Protein AF-A0A3A9BPU7-F1 (afdb_monomer)

Sequence (150 aa):
MDVKKWKYELGKEYVLFYRAHPTIKLKYSYGDSDFFKNVTSYENMDELLIAADLFISDYSSSFFDYSILGKPMICWAYDYDTFSKYQHLRIDVVKELYGGVMDEDTLLLSIKNIPLADVLKMTKEFQEKYVTVYGNSSKKVLDLIYSEVK

pLDDT: mean 91.42, std 10.05, range [55.12, 98.56]

Mean predicted aligned error: 4.72 Å

Radius of gyration: 17.59 Å; Cα contacts (8 Å, |Δi|>4): 145; chains: 1; bounding box: 40×31×51 Å

Structure (mmCIF, N/CA/C/O backbone):
data_AF-A0A3A9BPU7-F1
#
_entry.id   AF-A0A3A9BPU7-F1
#
loop_
_atom_site.group_PDB
_atom_site.id
_atom_site.type_symbol
_atom_site.label_atom_id
_atom_site.label_alt_id
_atom_site.label_comp_id
_atom_site.label_asym_id
_atom_site.label_entity_id
_atom_site.label_seq_id
_atom_site.pdbx_PDB_ins_code
_atom_site.Cartn_x
_atom_site.Cartn_y
_atom_site.Cartn_z
_atom_site.occupancy
_atom_site.B_iso_or_equiv
_atom_site.auth_seq_id
_atom_site.auth_comp_id
_atom_site.auth_asym_id
_atom_site.auth_atom_id
_atom_site.pdbx_PDB_model_num
ATOM 1 N N . MET A 1 1 ? -0.537 -2.956 14.389 1.00 86.81 1 MET A N 1
ATOM 2 C CA . MET A 1 1 ? -1.865 -3.203 13.803 1.00 86.81 1 MET A CA 1
ATOM 3 C C . MET A 1 1 ? -2.703 -4.064 14.740 1.00 86.81 1 MET A C 1
ATOM 5 O O . MET A 1 1 ? -2.275 -5.173 15.074 1.00 86.81 1 MET A O 1
ATOM 9 N N . ASP A 1 2 ? -3.865 -3.568 15.158 1.00 91.75 2 ASP A N 1
ATOM 10 C CA . ASP A 1 2 ? -4.898 -4.311 15.884 1.00 91.75 2 ASP A CA 1
ATOM 11 C C . ASP A 1 2 ? -6.012 -4.765 14.922 1.00 91.75 2 ASP A C 1
ATOM 13 O O . ASP A 1 2 ? -6.900 -4.004 14.537 1.00 91.75 2 ASP A O 1
ATOM 17 N N . VAL A 1 3 ? -5.995 -6.050 14.558 1.00 91.25 3 VAL A N 1
ATOM 18 C CA . VAL A 1 3 ? -6.968 -6.648 13.625 1.00 91.25 3 VAL A CA 1
ATOM 19 C C . VAL A 1 3 ? -8.410 -6.544 14.138 1.00 91.25 3 VAL A C 1
ATOM 21 O O . VAL A 1 3 ? -9.329 -6.404 13.330 1.00 91.25 3 VAL A O 1
ATOM 24 N N . LYS A 1 4 ? -8.649 -6.601 15.457 1.00 92.62 4 LYS A N 1
ATOM 25 C CA . LYS A 1 4 ? -10.015 -6.518 16.007 1.00 92.62 4 LYS A CA 1
ATOM 26 C C . LYS A 1 4 ? -10.597 -5.129 15.794 1.00 92.62 4 LYS A C 1
ATOM 28 O O . LYS A 1 4 ? -11.754 -5.014 15.395 1.00 92.62 4 LYS A O 1
ATOM 33 N N . LYS A 1 5 ? -9.776 -4.102 16.013 1.00 95.44 5 LYS A N 1
ATOM 34 C CA . LYS A 1 5 ? -10.127 -2.706 15.746 1.00 95.44 5 LYS A CA 1
ATOM 35 C C . LYS A 1 5 ? -10.424 -2.489 14.264 1.00 95.44 5 LYS A C 1
ATOM 37 O O . LYS A 1 5 ? -11.485 -1.979 13.928 1.00 95.44 5 LYS A O 1
ATOM 42 N N . TRP A 1 6 ? -9.559 -2.975 13.373 1.00 96.56 6 TRP A N 1
ATOM 43 C CA . TRP A 1 6 ? -9.781 -2.873 11.926 1.00 96.56 6 TRP A CA 1
ATOM 44 C C . TRP A 1 6 ? -11.058 -3.588 11.486 1.00 96.56 6 TRP A C 1
ATOM 46 O O . TRP A 1 6 ? -11.828 -3.041 10.705 1.00 96.56 6 TRP A O 1
ATOM 56 N N . LYS A 1 7 ? -11.332 -4.781 12.028 1.00 95.62 7 LYS A N 1
ATOM 57 C CA . LYS A 1 7 ? -12.573 -5.511 11.744 1.00 95.62 7 LYS A CA 1
ATOM 58 C C . LYS A 1 7 ? -13.807 -4.737 12.202 1.00 95.62 7 LYS A C 1
ATOM 60 O O . LYS A 1 7 ? -14.812 -4.740 11.499 1.00 95.62 7 LYS A O 1
ATOM 65 N N . TYR A 1 8 ? -13.745 -4.108 13.373 1.00 96.50 8 TYR A N 1
ATOM 66 C CA . TYR A 1 8 ? -14.841 -3.295 13.892 1.00 96.50 8 TYR A CA 1
ATOM 67 C C . TYR A 1 8 ? -15.120 -2.078 12.997 1.00 96.50 8 TYR A C 1
ATOM 69 O O . TYR A 1 8 ? -16.276 -1.811 12.678 1.00 96.50 8 TYR A O 1
ATOM 77 N N . GLU A 1 9 ? -14.067 -1.393 12.548 1.00 97.56 9 GLU A N 1
ATOM 78 C CA . GLU A 1 9 ? -14.173 -0.162 11.757 1.00 97.56 9 GLU A CA 1
ATOM 79 C C . GLU A 1 9 ? -14.475 -0.398 10.268 1.00 97.56 9 GLU A C 1
ATOM 81 O O . GLU A 1 9 ? -15.188 0.395 9.661 1.00 97.56 9 GLU A O 1
ATOM 86 N N . LEU A 1 10 ? -13.935 -1.467 9.671 1.00 97.56 10 LEU A N 1
ATOM 87 C CA . LEU A 1 10 ? -13.932 -1.682 8.216 1.00 97.56 10 LEU A CA 1
ATOM 88 C C . LEU A 1 10 ? -14.663 -2.957 7.775 1.00 97.56 10 LEU A C 1
ATOM 90 O O . LEU A 1 10 ? -14.967 -3.123 6.596 1.00 97.56 10 LEU A O 1
ATOM 94 N N . GLY A 1 11 ? -14.959 -3.880 8.692 1.00 96.19 11 GLY A N 1
ATOM 95 C CA . GLY A 1 11 ? -15.332 -5.253 8.340 1.00 96.19 11 GLY A CA 1
ATOM 96 C C . GLY A 1 11 ? -16.700 -5.456 7.694 1.00 96.19 11 GLY A C 1
ATOM 97 O O . GLY A 1 11 ? -17.051 -6.594 7.396 1.00 96.19 11 GLY A O 1
ATOM 98 N N . LYS A 1 12 ? -17.476 -4.387 7.489 1.00 96.00 12 LYS A N 1
ATOM 99 C CA . LYS A 1 12 ? -18.722 -4.430 6.708 1.00 96.00 12 LYS A CA 1
ATOM 100 C C . LYS A 1 12 ? -18.500 -4.203 5.212 1.00 96.00 12 LYS A C 1
ATOM 102 O O . LYS A 1 12 ? -19.341 -4.623 4.426 1.00 96.00 12 LYS A O 1
ATOM 107 N N . GLU A 1 13 ? -17.409 -3.539 4.840 1.00 97.06 13 GLU A N 1
ATOM 108 C CA . GLU A 1 13 ? -17.165 -3.058 3.472 1.00 97.06 13 GLU A CA 1
ATOM 109 C C . GLU A 1 13 ? -15.842 -3.568 2.894 1.00 97.06 13 GLU A C 1
ATOM 111 O O . GLU A 1 13 ? -15.704 -3.678 1.681 1.00 97.06 13 GLU A O 1
ATOM 116 N N . TYR A 1 14 ? -14.885 -3.925 3.752 1.00 97.75 14 TYR A N 1
ATOM 117 C CA . TYR A 1 14 ? -13.547 -4.330 3.340 1.00 97.75 14 TYR A CA 1
ATOM 118 C C . TYR A 1 14 ? -13.237 -5.769 3.736 1.00 97.75 14 TYR A C 1
ATOM 120 O O . TYR A 1 14 ? -13.688 -6.265 4.768 1.00 97.75 14 TYR A O 1
ATOM 128 N N . VAL A 1 15 ? -12.367 -6.397 2.948 1.00 97.19 15 VAL A N 1
ATOM 129 C CA . VAL A 1 15 ? -11.612 -7.595 3.323 1.00 97.19 15 VAL A CA 1
ATOM 130 C C . VAL A 1 15 ? -10.133 -7.220 3.327 1.00 97.19 15 VAL A C 1
ATOM 132 O O . VAL A 1 15 ? -9.631 -6.623 2.378 1.00 97.19 15 VAL A O 1
ATOM 135 N N . LEU A 1 16 ? -9.428 -7.551 4.404 1.00 96.75 16 LEU A N 1
ATOM 136 C CA . LEU A 1 16 ? -8.008 -7.289 4.578 1.00 96.75 16 LEU A CA 1
ATOM 137 C C . LEU A 1 16 ? -7.178 -8.489 4.122 1.00 96.75 16 LEU A C 1
ATOM 139 O O . LEU A 1 16 ? -7.181 -9.546 4.762 1.00 96.75 16 LEU A O 1
ATOM 143 N N . PHE A 1 17 ? -6.405 -8.288 3.059 1.00 96.06 17 PHE A N 1
ATOM 144 C CA . PHE A 1 17 ? -5.324 -9.187 2.669 1.00 96.06 17 PHE A CA 1
ATOM 145 C C . PHE A 1 17 ? -4.046 -8.775 3.389 1.00 96.06 17 PHE A C 1
ATOM 147 O O . PHE A 1 17 ? -3.455 -7.735 3.106 1.00 96.06 17 PHE A O 1
ATOM 154 N N . TYR A 1 18 ? -3.623 -9.597 4.343 1.00 93.69 18 TYR A N 1
ATOM 155 C CA . TYR A 1 18 ? -2.397 -9.369 5.088 1.00 93.69 18 TYR A CA 1
ATOM 156 C C . TYR A 1 18 ? -1.262 -10.217 4.515 1.00 93.69 18 TYR A C 1
ATOM 158 O O . TYR A 1 18 ? -1.322 -11.450 4.536 1.00 93.69 18 TYR A O 1
ATOM 166 N N . ARG A 1 19 ? -0.208 -9.552 4.039 1.00 91.69 19 ARG A N 1
ATOM 167 C CA . ARG A 1 19 ? 1.008 -10.187 3.529 1.00 91.69 19 ARG A CA 1
ATOM 168 C C . ARG A 1 19 ? 2.217 -9.704 4.320 1.00 91.69 19 ARG A C 1
ATOM 170 O O . ARG A 1 19 ? 2.658 -8.571 4.152 1.00 91.69 19 ARG A O 1
ATOM 177 N N . ALA A 1 20 ? 2.756 -10.558 5.183 1.00 87.88 20 ALA A N 1
ATOM 178 C CA . ALA A 1 20 ? 3.992 -10.248 5.890 1.00 87.88 20 ALA A CA 1
ATOM 179 C C . ALA A 1 20 ? 5.214 -10.414 4.979 1.00 87.88 20 ALA A C 1
ATOM 181 O O . ALA A 1 20 ? 5.229 -11.243 4.068 1.00 87.88 20 ALA A O 1
ATOM 182 N N . HIS A 1 21 ? 6.282 -9.675 5.281 1.00 80.12 21 HIS A N 1
ATOM 183 C CA . HIS A 1 21 ? 7.591 -9.960 4.706 1.00 80.12 21 HIS A CA 1
ATOM 184 C C . HIS A 1 21 ? 8.069 -11.356 5.165 1.00 80.12 21 HIS A C 1
ATOM 186 O O . HIS A 1 21 ? 7.896 -11.681 6.343 1.00 80.12 21 HIS A O 1
ATOM 192 N N . PRO A 1 22 ? 8.725 -12.169 4.310 1.00 68.75 22 PRO A N 1
ATOM 193 C CA . PRO A 1 22 ? 9.123 -13.543 4.651 1.00 68.75 22 PRO A CA 1
ATOM 194 C C . PRO A 1 22 ? 9.992 -13.681 5.912 1.00 68.75 22 PRO A C 1
ATOM 196 O O . PRO A 1 22 ? 10.010 -14.728 6.554 1.00 68.75 22 PRO A O 1
ATOM 199 N N . THR A 1 23 ? 10.727 -12.628 6.280 1.00 65.88 23 THR A N 1
ATOM 200 C CA . THR A 1 23 ? 11.582 -12.603 7.482 1.00 65.88 23 THR A CA 1
ATOM 201 C C . THR A 1 23 ? 10.812 -12.327 8.772 1.00 65.88 23 THR A C 1
ATOM 203 O O . THR A 1 23 ? 11.330 -12.576 9.865 1.00 65.88 23 THR A O 1
ATOM 206 N N . ILE A 1 24 ? 9.577 -11.831 8.679 1.00 68.12 24 ILE A N 1
ATOM 207 C CA . ILE A 1 24 ? 8.719 -11.615 9.835 1.00 68.12 24 ILE A CA 1
ATOM 208 C C . ILE A 1 24 ? 8.116 -12.965 10.209 1.00 68.12 24 ILE A C 1
ATOM 210 O O . ILE A 1 24 ? 7.209 -13.476 9.554 1.00 68.12 24 ILE A O 1
ATOM 214 N N . LYS A 1 25 ? 8.591 -13.541 11.319 1.00 56.59 25 LYS A N 1
ATOM 215 C CA . LYS A 1 25 ? 7.854 -14.614 11.987 1.00 56.59 25 LYS A CA 1
ATOM 216 C C . LYS A 1 25 ? 6.536 -14.026 12.468 1.00 56.59 25 LYS A C 1
ATOM 218 O O . LYS A 1 25 ? 6.514 -13.263 13.434 1.00 56.59 25 LYS A O 1
ATOM 223 N N . LEU A 1 26 ? 5.455 -14.371 11.780 1.00 55.94 26 LEU A N 1
ATOM 224 C CA . LEU A 1 26 ? 4.103 -14.023 12.182 1.00 55.94 26 LEU A CA 1
ATOM 225 C C . LEU A 1 26 ? 3.877 -14.457 13.634 1.00 55.94 26 LEU A C 1
ATOM 227 O O . LEU A 1 26 ? 3.733 -15.638 13.931 1.00 55.94 26 LEU A O 1
ATOM 231 N N . LYS A 1 27 ? 3.854 -13.487 14.553 1.00 55.12 27 LYS A N 1
ATOM 232 C CA . LYS A 1 27 ? 3.373 -13.690 15.929 1.00 55.12 27 LYS A CA 1
ATOM 233 C C . LYS A 1 27 ? 1.845 -13.654 16.012 1.00 55.12 27 LYS A C 1
ATOM 235 O O . LYS A 1 27 ? 1.288 -13.808 17.094 1.00 55.12 27 LYS A O 1
ATOM 240 N N . TYR A 1 28 ? 1.169 -13.409 14.892 1.00 57.81 28 TYR A N 1
ATOM 241 C CA . TYR A 1 28 ? -0.273 -13.269 14.854 1.00 57.81 28 TYR A CA 1
ATOM 242 C C . TYR A 1 28 ? -0.941 -14.641 14.787 1.00 57.81 28 TYR A C 1
ATOM 244 O O . TYR A 1 28 ? -0.833 -15.361 13.802 1.00 57.81 28 TYR A O 1
ATOM 252 N N . SER A 1 29 ? -1.661 -14.969 15.855 1.00 55.16 29 SER A N 1
ATOM 253 C CA . SER A 1 29 ? -2.555 -16.121 15.985 1.00 55.16 29 SER A CA 1
ATOM 254 C C . SER A 1 29 ? -3.952 -15.867 15.400 1.00 55.16 29 SER A C 1
ATOM 256 O O . SER A 1 29 ? -4.887 -16.613 15.688 1.00 55.16 29 SER A O 1
ATOM 258 N N . TYR A 1 30 ? -4.126 -14.805 14.605 1.00 63.34 30 TYR A N 1
ATOM 259 C CA . TYR A 1 30 ? -5.385 -14.566 13.908 1.00 63.34 30 TYR A CA 1
ATOM 260 C C . TYR A 1 30 ? -5.504 -15.582 12.778 1.00 63.34 30 TYR A C 1
ATOM 262 O O . TYR A 1 30 ? -4.805 -15.491 11.772 1.00 63.34 30 TYR A O 1
ATOM 270 N N . GLY A 1 31 ? -6.364 -16.578 12.987 1.00 67.62 31 GLY A N 1
ATOM 271 C CA . GLY A 1 31 ? -6.796 -17.464 11.917 1.00 67.62 31 GLY A CA 1
ATOM 272 C C . GLY A 1 31 ? -7.528 -16.681 10.832 1.00 67.62 31 GLY A C 1
ATOM 273 O O . GLY A 1 31 ? -8.034 -15.577 11.072 1.00 67.62 31 GLY A O 1
ATOM 274 N N . ASP A 1 32 ? -7.590 -17.269 9.643 1.00 79.25 32 ASP A N 1
ATOM 275 C CA . ASP A 1 32 ? -8.380 -16.713 8.554 1.00 79.25 32 ASP A CA 1
ATOM 276 C C . ASP A 1 32 ? -9.840 -16.522 8.985 1.00 79.25 32 ASP A C 1
ATOM 278 O O . ASP A 1 32 ? -10.431 -17.333 9.701 1.00 79.25 32 ASP A O 1
ATOM 282 N N . SER A 1 33 ? -10.428 -15.418 8.542 1.00 87.94 33 SER A N 1
ATOM 283 C CA . SER A 1 33 ? -11.834 -15.079 8.759 1.00 87.94 33 SER A CA 1
ATOM 284 C C . SER A 1 33 ? -12.406 -14.420 7.509 1.00 87.94 33 SER A C 1
ATOM 286 O O . SER A 1 33 ? -11.692 -14.226 6.527 1.00 87.94 33 SER A O 1
ATOM 288 N N . ASP A 1 34 ? -13.689 -14.068 7.516 1.00 91.38 34 ASP A N 1
ATOM 289 C CA . ASP A 1 34 ? -14.304 -13.362 6.382 1.00 91.38 34 ASP A CA 1
ATOM 290 C C . ASP A 1 34 ? -13.679 -11.981 6.151 1.00 91.38 34 ASP A C 1
ATOM 292 O O . ASP A 1 34 ? -13.552 -11.547 5.015 1.00 91.38 34 ASP A O 1
ATOM 296 N N . PHE A 1 35 ? -13.219 -11.327 7.224 1.00 95.31 35 PHE A N 1
ATOM 297 C CA . PHE A 1 35 ? -12.567 -10.021 7.156 1.00 95.31 35 PHE A CA 1
ATOM 298 C C . PHE A 1 35 ? -11.059 -10.110 6.918 1.00 95.31 35 PHE A C 1
ATOM 300 O O . PHE A 1 35 ? -10.515 -9.309 6.178 1.00 95.31 35 PHE A O 1
ATOM 307 N N . PHE A 1 36 ? -10.362 -11.037 7.575 1.00 94.56 36 PHE A N 1
ATOM 308 C CA . PHE A 1 36 ? -8.898 -11.103 7.565 1.00 94.56 36 PHE A CA 1
ATOM 309 C C . PHE A 1 36 ? -8.432 -12.362 6.842 1.00 94.56 36 PHE A C 1
ATOM 311 O O . PHE A 1 36 ? -8.769 -13.464 7.280 1.00 94.56 36 PHE A O 1
ATOM 318 N N . LYS A 1 37 ? -7.639 -12.199 5.781 1.00 93.19 37 LYS A N 1
ATOM 319 C CA . LYS A 1 37 ? -6.989 -13.295 5.054 1.00 93.19 37 LYS A CA 1
ATOM 320 C C . LYS A 1 37 ? -5.478 -13.152 5.161 1.00 93.19 37 LYS A C 1
ATOM 322 O O . LYS A 1 37 ? -4.916 -12.147 4.716 1.00 93.19 37 LYS A O 1
ATOM 327 N N . ASN A 1 38 ? -4.813 -14.153 5.722 1.00 91.50 38 ASN A N 1
ATOM 328 C CA . ASN A 1 38 ? -3.359 -14.206 5.711 1.00 91.50 38 ASN A CA 1
ATOM 329 C C . ASN A 1 38 ? -2.871 -14.772 4.371 1.00 91.50 38 ASN A C 1
ATOM 331 O O . ASN A 1 38 ? -2.885 -15.977 4.146 1.00 91.50 38 ASN A O 1
ATOM 335 N N . VAL A 1 39 ? -2.387 -13.895 3.495 1.00 92.25 39 VAL A N 1
ATOM 336 C CA . VAL A 1 39 ? -1.897 -14.246 2.152 1.00 92.25 39 VAL A CA 1
ATOM 337 C C . VAL A 1 39 ? -0.367 -14.251 2.075 1.00 92.25 39 VAL A C 1
ATOM 339 O O . VAL A 1 39 ? 0.216 -14.142 0.997 1.00 92.25 39 VAL A O 1
ATOM 342 N N . THR A 1 40 ? 0.316 -14.378 3.217 1.00 89.94 40 THR A N 1
ATOM 343 C CA . THR A 1 40 ? 1.790 -14.392 3.290 1.00 89.94 40 THR A CA 1
ATOM 344 C C . THR A 1 40 ? 2.402 -15.524 2.462 1.00 89.94 40 THR A C 1
ATOM 346 O O . THR A 1 40 ? 3.410 -15.315 1.797 1.00 89.94 40 THR A O 1
ATOM 349 N N . SER A 1 41 ? 1.782 -16.708 2.459 1.00 89.12 41 SER A N 1
ATOM 350 C CA . SER A 1 41 ? 2.255 -17.876 1.702 1.00 89.12 41 SER A CA 1
ATOM 351 C C . SER A 1 41 ? 1.734 -17.943 0.265 1.00 89.12 41 SER A C 1
ATOM 353 O O . SER A 1 41 ? 2.033 -18.907 -0.431 1.00 89.12 41 SER A O 1
ATOM 355 N N . TYR A 1 42 ? 0.930 -16.973 -0.180 1.00 92.06 42 TYR A N 1
ATOM 356 C CA . TYR A 1 42 ? 0.427 -16.958 -1.551 1.00 92.06 42 TYR A CA 1
ATOM 357 C C . TYR A 1 42 ? 1.580 -16.652 -2.514 1.00 92.06 42 TYR A C 1
ATOM 359 O O . TYR A 1 42 ? 2.310 -15.676 -2.316 1.00 92.06 42 TYR A O 1
ATOM 367 N N . GLU A 1 43 ? 1.777 -17.491 -3.527 1.00 92.00 43 GLU A N 1
ATOM 368 C CA . GLU A 1 43 ? 2.989 -17.449 -4.353 1.00 92.00 43 GLU A CA 1
ATOM 369 C C . GLU A 1 43 ? 3.055 -16.192 -5.225 1.00 92.00 43 GLU A C 1
ATOM 371 O O . GLU A 1 43 ? 4.089 -15.524 -5.270 1.00 92.00 43 GLU A O 1
ATOM 376 N N . ASN A 1 44 ? 1.942 -15.833 -5.869 1.00 93.38 44 ASN A N 1
ATOM 377 C CA . ASN A 1 44 ? 1.920 -14.765 -6.857 1.00 93.38 44 ASN A CA 1
ATOM 378 C C . ASN A 1 44 ? 1.498 -13.417 -6.247 1.00 93.38 44 ASN A C 1
ATOM 380 O O . ASN A 1 44 ? 0.326 -13.188 -5.951 1.00 93.38 44 ASN A O 1
ATOM 384 N N . MET A 1 45 ? 2.463 -12.511 -6.067 1.00 93.19 45 MET A N 1
ATOM 385 C CA . MET A 1 45 ? 2.199 -11.154 -5.577 1.00 93.19 45 MET A CA 1
ATOM 386 C C . MET A 1 45 ? 1.334 -10.349 -6.554 1.00 93.19 45 MET A C 1
ATOM 388 O O . MET A 1 45 ? 0.454 -9.614 -6.114 1.00 93.19 45 MET A O 1
ATOM 392 N N . ASP A 1 46 ? 1.549 -10.506 -7.860 1.00 94.00 46 ASP A N 1
ATOM 393 C CA . ASP A 1 46 ? 0.897 -9.683 -8.882 1.00 94.00 46 ASP A CA 1
ATOM 394 C C . ASP A 1 46 ? -0.615 -9.920 -8.905 1.00 94.00 46 ASP A C 1
ATOM 396 O O . ASP A 1 46 ? -1.394 -8.981 -9.037 1.00 94.00 46 ASP A O 1
ATOM 400 N N . GLU A 1 47 ? -1.049 -11.163 -8.689 1.00 96.62 47 GLU A N 1
ATOM 401 C CA . GLU A 1 47 ? -2.471 -11.499 -8.558 1.00 96.62 47 GLU A CA 1
ATOM 402 C C . GLU A 1 47 ? -3.121 -10.806 -7.355 1.00 96.62 47 GLU A C 1
ATOM 404 O O . GLU A 1 47 ? -4.235 -10.292 -7.468 1.00 96.62 47 GLU A O 1
ATOM 409 N N . LEU A 1 48 ? -2.416 -10.734 -6.220 1.00 96.81 48 LEU A N 1
ATOM 410 C CA . LEU A 1 48 ? -2.901 -10.026 -5.033 1.00 96.81 48 LEU A CA 1
ATOM 411 C C . LEU A 1 48 ? -2.992 -8.518 -5.283 1.00 96.81 48 LEU A C 1
ATOM 413 O O . LEU A 1 48 ? -3.978 -7.894 -4.894 1.00 96.81 48 LEU A O 1
ATOM 417 N N . LEU A 1 49 ? -1.983 -7.942 -5.944 1.00 96.69 49 LEU A N 1
ATOM 418 C CA . LEU A 1 49 ? -1.973 -6.530 -6.328 1.00 96.69 49 LEU A CA 1
ATOM 419 C C . LEU A 1 49 ? -3.132 -6.217 -7.287 1.00 96.69 49 LEU A C 1
ATOM 421 O O . LEU A 1 49 ? -3.857 -5.250 -7.081 1.00 96.69 49 LEU A O 1
ATOM 425 N N . ILE A 1 50 ? -3.369 -7.053 -8.298 1.00 97.12 50 ILE A N 1
ATOM 426 C CA . ILE A 1 50 ? -4.482 -6.871 -9.243 1.00 97.12 50 ILE A CA 1
ATOM 427 C C . ILE A 1 50 ? -5.835 -6.935 -8.525 1.00 97.12 50 ILE A C 1
ATOM 429 O O . ILE A 1 50 ? -6.717 -6.120 -8.818 1.00 97.12 50 ILE A O 1
ATOM 433 N N . ALA A 1 51 ? -5.995 -7.870 -7.585 1.00 97.62 51 ALA A N 1
ATOM 434 C CA . ALA A 1 51 ? -7.235 -8.070 -6.841 1.00 97.62 51 ALA A CA 1
ATOM 435 C C . ALA A 1 51 ? -7.536 -6.960 -5.819 1.00 97.62 51 ALA A C 1
ATOM 437 O O . ALA A 1 51 ? -8.699 -6.762 -5.480 1.00 97.62 51 ALA A O 1
ATOM 438 N N . ALA A 1 52 ? -6.525 -6.247 -5.318 1.00 98.19 52 ALA A N 1
ATOM 439 C CA . ALA A 1 52 ? -6.720 -5.211 -4.310 1.00 98.19 52 ALA A CA 1
ATOM 440 C C . ALA A 1 52 ? -7.290 -3.912 -4.909 1.00 98.19 52 ALA A C 1
ATOM 442 O O . ALA A 1 52 ? -6.908 -3.489 -6.002 1.00 98.19 52 ALA A O 1
ATOM 443 N N . ASP A 1 53 ? -8.192 -3.257 -4.174 1.00 98.31 53 ASP A N 1
ATOM 444 C CA . ASP A 1 53 ? -8.732 -1.933 -4.523 1.00 98.31 53 ASP A CA 1
ATOM 445 C C . ASP A 1 53 ? -7.938 -0.785 -3.883 1.00 98.31 53 ASP A C 1
ATOM 447 O O . ASP A 1 53 ? -7.920 0.331 -4.398 1.00 98.31 53 ASP A O 1
ATOM 451 N N . LEU A 1 54 ? -7.247 -1.065 -2.776 1.00 98.38 54 LEU A N 1
ATOM 452 C CA . LEU A 1 54 ? -6.426 -0.133 -2.009 1.00 98.38 54 LEU A CA 1
ATOM 453 C C . LEU A 1 54 ? -5.175 -0.862 -1.517 1.00 98.38 54 LEU A C 1
ATOM 455 O O . LEU A 1 54 ? -5.284 -1.923 -0.899 1.00 98.38 54 LEU A O 1
ATOM 459 N N . PHE A 1 55 ? -3.998 -0.280 -1.747 1.00 98.31 55 PHE A N 1
ATOM 460 C CA . PHE A 1 55 ? -2.733 -0.836 -1.267 1.00 98.31 55 PHE A CA 1
ATOM 461 C C . PHE A 1 55 ? -2.156 0.008 -0.132 1.00 98.31 55 PHE A C 1
ATOM 463 O O . PHE A 1 55 ? -2.042 1.226 -0.254 1.00 98.31 55 PHE A O 1
ATOM 470 N N . ILE A 1 56 ? -1.785 -0.638 0.974 1.00 97.81 56 ILE A N 1
ATOM 471 C CA . ILE A 1 56 ? -1.198 0.014 2.149 1.00 97.81 56 ILE A CA 1
ATOM 472 C C . ILE A 1 56 ? 0.133 -0.664 2.449 1.00 97.81 56 ILE A C 1
ATOM 474 O O . ILE A 1 56 ? 0.183 -1.882 2.619 1.00 97.81 56 ILE A O 1
ATOM 478 N N . SER A 1 57 ? 1.204 0.119 2.529 1.00 95.75 57 SER A N 1
ATOM 479 C CA . SER A 1 57 ? 2.539 -0.373 2.882 1.00 95.75 57 SER A CA 1
ATOM 480 C C . SER A 1 57 ? 3.353 0.743 3.541 1.00 95.75 57 SER A C 1
ATOM 482 O O . SER A 1 57 ? 2.907 1.882 3.615 1.00 95.75 57 SER A O 1
ATOM 484 N N . ASP A 1 58 ? 4.544 0.437 4.035 1.00 93.06 58 ASP A N 1
ATOM 485 C CA . ASP A 1 58 ? 5.484 1.379 4.647 1.00 93.06 58 ASP A CA 1
ATOM 486 C C . ASP A 1 58 ? 6.622 1.781 3.686 1.00 93.06 58 ASP A C 1
ATOM 488 O O . ASP A 1 58 ? 6.581 2.860 3.101 1.00 93.06 58 ASP A O 1
ATOM 492 N N . TYR A 1 59 ? 7.604 0.900 3.471 1.00 90.88 59 TYR A N 1
ATOM 493 C CA . TYR A 1 59 ? 8.852 1.132 2.730 1.00 90.88 59 TYR A CA 1
ATOM 494 C C . TYR A 1 59 ? 9.077 0.088 1.624 1.00 90.88 59 TYR A C 1
ATOM 496 O O . TYR A 1 59 ? 10.208 -0.147 1.195 1.00 90.88 59 TYR A O 1
ATOM 504 N N . SER A 1 60 ? 8.011 -0.584 1.183 1.00 90.62 60 SER A N 1
ATOM 505 C CA . SER A 1 60 ? 8.098 -1.661 0.195 1.00 90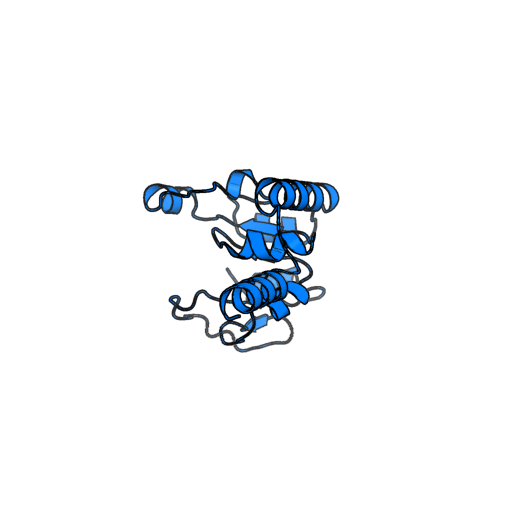.62 60 SER A CA 1
ATOM 506 C C . SER A 1 60 ? 8.327 -1.134 -1.222 1.00 90.62 60 SER A C 1
ATOM 508 O O . SER A 1 60 ? 7.699 -0.168 -1.654 1.00 90.62 60 SER A O 1
ATOM 510 N N . SER A 1 61 ? 9.147 -1.840 -2.004 1.00 92.25 61 SER A N 1
ATOM 511 C CA . SER A 1 61 ? 9.243 -1.606 -3.449 1.00 92.25 61 SER A CA 1
ATOM 512 C C . SER A 1 61 ? 7.954 -1.961 -4.196 1.00 92.25 61 SER A C 1
ATOM 514 O O . SER A 1 61 ? 7.769 -1.514 -5.321 1.00 92.25 61 SER A O 1
ATOM 516 N N . SER A 1 62 ? 7.023 -2.697 -3.583 1.00 94.62 62 SER A N 1
ATOM 517 C CA . SER A 1 62 ? 5.736 -3.029 -4.209 1.00 94.62 62 SER A CA 1
ATOM 518 C C . SER A 1 62 ? 4.881 -1.801 -4.547 1.00 94.62 62 SER A C 1
ATOM 520 O O . SER A 1 62 ? 3.951 -1.922 -5.339 1.00 94.62 62 SER A O 1
ATOM 522 N N . PHE A 1 63 ? 5.195 -0.613 -4.008 1.00 96.75 63 PHE A N 1
ATOM 523 C CA . PHE A 1 63 ? 4.588 0.635 -4.478 1.00 96.75 63 PHE A CA 1
ATOM 524 C C . PHE A 1 63 ? 4.848 0.889 -5.967 1.00 96.75 63 PHE A C 1
ATOM 526 O O . PHE A 1 63 ? 3.949 1.352 -6.662 1.00 96.75 63 PHE A O 1
ATOM 533 N N . PHE A 1 64 ? 6.042 0.566 -6.479 1.00 96.31 64 PHE A N 1
ATOM 534 C CA . PHE A 1 64 ? 6.355 0.726 -7.903 1.00 96.31 64 PHE A CA 1
ATOM 535 C C . PHE A 1 64 ? 5.452 -0.170 -8.754 1.00 96.31 64 PHE A C 1
ATOM 537 O O . PHE A 1 64 ? 4.800 0.320 -9.675 1.00 96.31 64 PHE A O 1
ATOM 544 N N . ASP A 1 65 ? 5.328 -1.444 -8.385 1.00 96.19 65 ASP A N 1
ATOM 545 C CA . ASP A 1 65 ? 4.518 -2.416 -9.124 1.00 96.19 65 ASP A CA 1
ATOM 546 C C . ASP A 1 65 ? 3.023 -2.068 -9.076 1.00 96.19 65 ASP A C 1
ATOM 548 O O . ASP A 1 65 ? 2.361 -2.013 -10.112 1.00 96.19 65 ASP A O 1
ATOM 552 N N . TYR A 1 66 ? 2.484 -1.755 -7.892 1.00 98.06 66 TYR A N 1
ATOM 553 C CA . TYR A 1 66 ? 1.062 -1.428 -7.745 1.00 98.06 66 TYR A CA 1
ATOM 554 C C . TYR A 1 66 ? 0.687 -0.105 -8.425 1.00 98.06 66 TYR A C 1
ATOM 556 O O . TYR A 1 66 ? -0.426 0.030 -8.936 1.00 98.06 66 TYR A O 1
ATOM 564 N N . SER A 1 67 ? 1.617 0.857 -8.503 1.00 97.69 67 SER A N 1
ATOM 565 C CA . SER A 1 67 ? 1.373 2.143 -9.170 1.00 97.69 67 SER A CA 1
ATOM 566 C C . SER A 1 67 ? 0.991 1.993 -10.648 1.00 97.69 67 SER A C 1
ATOM 568 O O . SER A 1 67 ? 0.221 2.804 -11.160 1.00 97.69 67 SER A O 1
ATOM 570 N N . ILE A 1 68 ? 1.434 0.913 -11.311 1.00 97.31 68 ILE A N 1
ATOM 571 C CA . ILE A 1 68 ? 1.081 0.583 -12.704 1.00 97.31 68 ILE A CA 1
ATOM 572 C C . ILE A 1 68 ? -0.436 0.431 -12.876 1.00 97.31 68 ILE A C 1
ATOM 574 O O . ILE A 1 68 ? -0.976 0.745 -13.937 1.00 97.31 68 ILE A O 1
ATOM 578 N N . LEU A 1 69 ? -1.134 -0.030 -11.834 1.00 97.31 69 LEU A N 1
ATOM 579 C CA . LEU A 1 69 ? -2.583 -0.222 -11.859 1.00 97.31 69 LEU A CA 1
ATOM 580 C C . LEU A 1 69 ? -3.356 1.101 -11.759 1.00 97.31 69 LEU A C 1
ATOM 582 O O . LEU A 1 69 ? -4.564 1.108 -11.988 1.00 97.31 69 LEU A O 1
ATOM 586 N N . GLY A 1 70 ? -2.695 2.207 -11.393 1.00 97.12 70 GLY A N 1
ATOM 587 C CA . GLY A 1 70 ? -3.341 3.507 -11.193 1.00 97.12 70 GLY A CA 1
ATOM 588 C C . GLY A 1 70 ? -4.390 3.502 -10.076 1.00 97.12 70 GLY A C 1
ATOM 589 O O . GLY A 1 70 ? -5.316 4.308 -10.103 1.00 97.12 70 GLY A O 1
ATOM 590 N N . LYS A 1 71 ? -4.276 2.570 -9.124 1.00 98.31 71 LYS A N 1
ATOM 591 C CA . LYS A 1 71 ? -5.181 2.395 -7.980 1.00 98.31 71 LYS A CA 1
ATOM 592 C C . LYS A 1 71 ? -4.641 3.116 -6.738 1.00 98.31 71 LYS A C 1
ATOM 594 O O . LYS A 1 71 ? -3.431 3.310 -6.641 1.00 98.31 71 LYS A O 1
ATOM 599 N N . PRO A 1 72 ? -5.494 3.496 -5.770 1.00 98.44 72 PRO A N 1
ATOM 600 C CA . PRO A 1 72 ? -5.052 4.266 -4.615 1.00 98.44 72 PRO A CA 1
ATOM 601 C C . PRO A 1 72 ? -4.040 3.499 -3.753 1.00 98.44 72 PRO A C 1
ATOM 603 O O . PRO A 1 72 ? -4.208 2.309 -3.467 1.00 98.44 72 PRO A O 1
ATOM 606 N N . MET A 1 73 ? -3.007 4.219 -3.314 1.00 98.31 73 MET A N 1
ATOM 607 C CA . MET A 1 73 ? -1.956 3.731 -2.422 1.00 98.31 73 MET A CA 1
ATOM 608 C C . MET A 1 73 ? -1.845 4.616 -1.182 1.00 98.31 73 MET A C 1
ATOM 610 O O . MET A 1 73 ? -1.925 5.840 -1.282 1.00 98.31 73 MET A O 1
ATOM 614 N N . ILE A 1 74 ? -1.604 4.002 -0.027 1.00 98.25 74 ILE A N 1
ATOM 615 C CA . ILE A 1 74 ? -1.337 4.695 1.234 1.00 98.25 74 ILE A CA 1
ATOM 616 C C . ILE A 1 74 ? 0.017 4.236 1.774 1.00 98.25 74 ILE A C 1
ATOM 618 O O . ILE A 1 74 ? 0.248 3.046 1.995 1.00 98.25 74 ILE A O 1
ATOM 622 N N . CYS A 1 75 ? 0.903 5.194 2.021 1.00 97.69 75 CYS A N 1
ATOM 623 C CA . CYS A 1 75 ? 2.101 4.989 2.816 1.00 97.69 75 CYS A CA 1
ATOM 624 C C . CYS A 1 75 ? 1.739 5.113 4.300 1.00 97.69 75 CYS A C 1
ATOM 626 O O . CYS A 1 75 ? 1.213 6.138 4.723 1.00 97.69 75 CYS A O 1
ATOM 628 N N . TRP A 1 76 ? 1.991 4.066 5.085 1.00 97.25 76 TRP A N 1
ATOM 629 C CA . TRP A 1 76 ? 1.800 4.043 6.534 1.00 97.25 76 TRP A CA 1
ATOM 630 C C . TRP A 1 76 ? 3.139 3.827 7.246 1.00 97.25 76 TRP A C 1
ATOM 632 O O . TRP A 1 76 ? 3.446 2.748 7.753 1.00 97.25 76 TRP A O 1
AT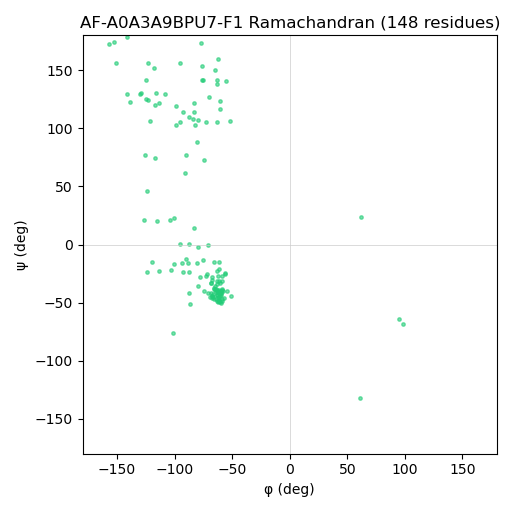OM 642 N N . ALA A 1 77 ? 3.954 4.876 7.267 1.00 94.62 77 ALA A N 1
ATOM 643 C CA . ALA A 1 77 ? 5.308 4.871 7.812 1.00 94.62 77 ALA A CA 1
ATOM 644 C C . ALA A 1 77 ? 5.322 5.270 9.300 1.00 94.62 77 ALA A C 1
ATOM 646 O O . ALA A 1 77 ? 5.890 6.293 9.685 1.00 94.62 77 ALA A O 1
ATOM 647 N N . TYR A 1 78 ? 4.659 4.481 10.150 1.00 93.44 78 TYR A N 1
ATOM 648 C CA . TYR A 1 78 ? 4.471 4.795 11.577 1.00 93.44 78 TYR A CA 1
ATOM 649 C C . TYR A 1 78 ? 5.784 4.900 12.381 1.00 93.44 78 TYR A C 1
ATOM 651 O O . TYR A 1 78 ? 5.800 5.506 13.451 1.00 93.44 78 TYR A O 1
ATOM 659 N N . ASP A 1 79 ? 6.879 4.309 11.898 1.00 92.06 79 ASP A N 1
ATOM 660 C CA . ASP A 1 79 ? 8.190 4.266 12.559 1.00 92.06 79 ASP A CA 1
ATOM 661 C C . ASP A 1 79 ? 9.297 5.013 11.793 1.00 92.06 79 ASP A C 1
ATOM 663 O O . ASP A 1 79 ? 10.486 4.790 12.048 1.00 92.06 79 ASP A O 1
ATOM 667 N N . TYR A 1 80 ? 8.927 5.927 10.890 1.00 91.25 80 TYR A N 1
ATOM 668 C CA . TYR A 1 80 ? 9.847 6.615 9.975 1.00 91.25 80 TYR A CA 1
ATOM 669 C C . TYR A 1 80 ? 11.063 7.251 10.653 1.00 91.25 80 TYR A C 1
ATOM 671 O O . TYR A 1 80 ? 12.193 7.074 10.194 1.00 91.25 80 TYR A O 1
ATOM 679 N N . ASP A 1 81 ? 10.867 7.939 11.779 1.00 87.31 81 ASP A N 1
ATOM 680 C CA . ASP A 1 81 ? 11.953 8.597 12.522 1.00 87.31 81 ASP A CA 1
ATOM 681 C C . ASP A 1 81 ? 13.001 7.614 13.049 1.00 87.31 81 ASP A C 1
ATOM 683 O O . ASP A 1 81 ? 14.158 7.979 13.279 1.00 87.31 81 ASP A O 1
ATOM 687 N N . THR A 1 82 ? 12.592 6.368 13.284 1.00 87.75 82 THR A N 1
ATOM 688 C CA . THR A 1 82 ? 13.490 5.290 13.694 1.00 87.75 82 THR A CA 1
ATOM 689 C C . THR A 1 82 ? 14.089 4.642 12.454 1.00 87.75 82 THR A C 1
ATOM 691 O O . THR A 1 82 ? 15.310 4.551 12.345 1.00 87.75 82 THR A O 1
ATOM 694 N N . PHE A 1 83 ? 13.256 4.252 11.490 1.00 85.62 83 PHE A N 1
ATOM 695 C CA . PHE A 1 83 ? 13.677 3.539 10.287 1.00 85.62 83 PHE A CA 1
ATOM 696 C C . PHE A 1 83 ? 14.706 4.327 9.456 1.00 85.62 83 PHE A C 1
ATOM 698 O O . PHE A 1 83 ? 15.758 3.788 9.102 1.00 85.62 83 PHE A O 1
ATOM 705 N N . SER A 1 84 ? 14.459 5.619 9.220 1.00 84.62 84 SER A N 1
ATOM 706 C CA . SER A 1 84 ? 15.317 6.504 8.410 1.00 84.62 84 SER A CA 1
ATOM 707 C C . SER A 1 84 ? 16.725 6.711 8.982 1.00 84.62 84 SER A C 1
ATOM 709 O O . SER A 1 84 ? 17.655 7.013 8.238 1.00 84.62 84 SER A O 1
ATOM 711 N N . LYS A 1 85 ? 16.920 6.512 10.292 1.00 83.38 85 LYS A N 1
ATOM 712 C CA . LYS A 1 85 ? 18.244 6.607 10.934 1.00 83.38 85 LYS A CA 1
ATOM 713 C C . LYS A 1 85 ? 19.110 5.374 10.694 1.00 83.38 85 LYS A C 1
ATOM 715 O O . LYS A 1 85 ? 20.334 5.481 10.714 1.00 83.38 85 LYS A O 1
ATOM 720 N N . TYR A 1 86 ? 18.491 4.211 10.500 1.00 74.19 86 TYR A N 1
ATOM 721 C CA . TYR A 1 86 ? 19.193 2.936 10.323 1.00 74.19 86 TYR A CA 1
ATOM 722 C C . TYR A 1 86 ? 19.295 2.506 8.859 1.00 74.19 86 TY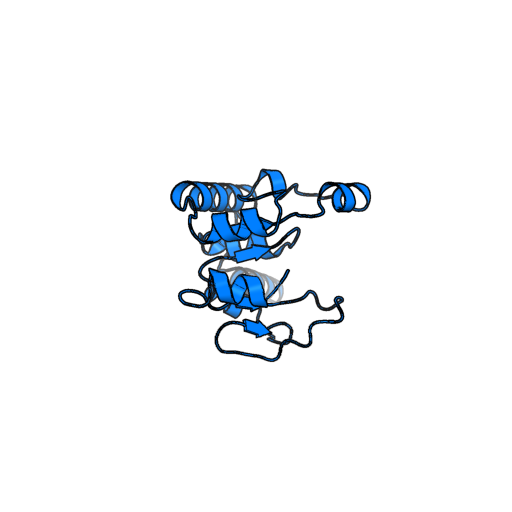R A C 1
ATOM 724 O O . TYR A 1 86 ? 20.101 1.634 8.534 1.00 74.19 86 TYR A O 1
ATOM 732 N N . GLN A 1 87 ? 18.491 3.104 7.979 1.00 72.88 87 GLN A N 1
ATOM 733 C CA . GLN A 1 87 ? 18.412 2.747 6.569 1.00 72.88 87 GLN A CA 1
ATOM 734 C C . GLN A 1 87 ? 18.553 3.983 5.688 1.00 72.88 87 GLN A C 1
ATOM 736 O O . GLN A 1 87 ? 17.838 4.969 5.842 1.00 72.88 87 GLN A O 1
ATOM 741 N N . HIS A 1 88 ? 19.444 3.899 4.703 1.00 75.88 88 HIS A N 1
ATOM 742 C CA . HIS A 1 88 ? 19.562 4.926 3.674 1.00 75.88 88 HIS A CA 1
ATOM 743 C C . HIS A 1 88 ? 18.475 4.693 2.623 1.00 75.88 88 HIS A C 1
ATOM 745 O O . HIS A 1 88 ? 18.681 3.971 1.642 1.00 75.88 88 HIS A O 1
ATOM 751 N N . LEU A 1 89 ? 17.298 5.281 2.849 1.00 76.56 89 LEU A N 1
ATOM 752 C CA . LEU A 1 89 ? 16.206 5.269 1.881 1.00 76.56 89 LEU A CA 1
ATOM 753 C C . LEU A 1 89 ? 16.658 5.963 0.591 1.00 76.56 89 LEU A C 1
ATOM 755 O O . LEU A 1 89 ? 16.956 7.154 0.583 1.00 76.56 89 LEU A O 1
ATOM 759 N N . ARG A 1 90 ? 16.706 5.213 -0.517 1.00 79.25 90 ARG A N 1
ATOM 760 C CA . ARG A 1 90 ? 17.013 5.785 -1.843 1.00 79.25 90 ARG A CA 1
ATOM 761 C C . ARG A 1 90 ? 15.890 6.689 -2.343 1.00 79.25 90 ARG A C 1
ATOM 763 O O . ARG A 1 90 ? 16.150 7.644 -3.066 1.00 79.25 90 ARG A O 1
ATOM 770 N N . ILE A 1 91 ? 14.655 6.348 -1.983 1.00 84.88 91 ILE A N 1
ATOM 771 C CA . ILE A 1 91 ? 13.440 7.089 -2.304 1.00 84.88 91 ILE A CA 1
ATOM 772 C C . ILE A 1 91 ? 12.669 7.262 -1.004 1.00 84.88 91 ILE A C 1
ATOM 774 O O . ILE A 1 91 ? 12.440 6.301 -0.270 1.00 84.88 91 ILE A O 1
ATOM 778 N N . ASP A 1 92 ? 12.287 8.501 -0.732 1.00 88.31 92 ASP A N 1
ATOM 779 C CA . ASP A 1 92 ? 11.551 8.884 0.461 1.00 88.31 92 ASP A CA 1
ATOM 780 C C . ASP A 1 92 ? 10.045 8.800 0.192 1.00 88.31 92 ASP A C 1
ATOM 782 O O . ASP A 1 92 ? 9.384 9.806 -0.052 1.00 88.31 92 ASP A O 1
ATOM 786 N N . VAL A 1 93 ? 9.510 7.575 0.185 1.00 87.62 93 VAL A N 1
ATOM 787 C CA . VAL A 1 93 ? 8.104 7.289 -0.171 1.00 87.62 93 VAL A CA 1
ATOM 788 C C . VAL A 1 93 ? 7.089 8.058 0.680 1.00 87.62 93 VAL A C 1
ATOM 790 O O . VAL A 1 93 ? 5.998 8.354 0.202 1.00 87.62 93 VAL A O 1
ATOM 793 N N . VAL A 1 94 ? 7.472 8.464 1.895 1.00 90.50 94 VAL A N 1
ATOM 794 C CA . VAL A 1 94 ? 6.663 9.299 2.797 1.00 90.50 94 VAL A CA 1
ATOM 795 C C . VAL A 1 94 ? 6.349 10.667 2.192 1.00 90.50 94 VAL A C 1
ATOM 797 O O . VAL A 1 94 ? 5.296 11.231 2.471 1.00 90.50 94 VAL A O 1
ATOM 800 N N . LYS A 1 95 ? 7.246 11.207 1.360 1.00 91.81 95 LYS A N 1
ATOM 801 C CA . LYS A 1 95 ? 7.045 12.490 0.669 1.00 91.81 95 LYS A CA 1
ATOM 802 C C . LYS A 1 95 ? 6.329 12.350 -0.669 1.00 91.81 95 LYS A C 1
ATOM 804 O O . LYS A 1 95 ? 5.885 13.352 -1.218 1.00 91.81 95 LYS A O 1
ATOM 809 N N . GLU A 1 96 ? 6.262 11.139 -1.207 1.00 94.56 96 GLU A N 1
ATOM 810 C CA . GLU A 1 96 ? 5.786 10.887 -2.568 1.00 94.56 96 GLU A CA 1
ATOM 811 C C . GLU A 1 96 ? 4.358 10.320 -2.598 1.00 94.56 96 GLU A C 1
ATOM 813 O O . GLU A 1 96 ? 3.674 10.431 -3.611 1.00 94.56 96 GLU A O 1
ATOM 818 N N . LEU A 1 97 ? 3.896 9.710 -1.504 1.00 96.12 97 LEU A N 1
ATOM 819 C CA . LEU A 1 97 ? 2.606 9.027 -1.420 1.00 96.12 97 LEU A CA 1
ATOM 820 C C . LEU A 1 97 ? 1.739 9.591 -0.293 1.00 96.12 97 LEU A C 1
ATOM 822 O O . LEU A 1 97 ? 2.228 10.155 0.682 1.00 96.12 97 LEU A O 1
ATOM 826 N N . TYR A 1 98 ? 0.427 9.409 -0.424 1.00 97.44 98 TYR A N 1
ATOM 827 C CA . TYR A 1 98 ? -0.535 9.817 0.594 1.00 97.44 98 TYR A CA 1
ATOM 828 C C . TYR A 1 98 ? -0.360 9.019 1.901 1.00 97.44 98 TYR A C 1
ATOM 830 O O . TYR A 1 98 ? 0.020 7.849 1.874 1.00 97.44 98 TYR A O 1
ATOM 838 N N . GLY A 1 99 ? -0.686 9.632 3.043 1.00 95.31 99 GLY A N 1
ATOM 839 C CA . GLY A 1 99 ? -0.608 9.025 4.376 1.00 95.31 99 GLY A CA 1
ATOM 840 C C . GLY A 1 99 ? 0.670 9.402 5.125 1.00 95.31 99 GLY A C 1
ATOM 841 O O . GLY A 1 99 ? 0.618 10.155 6.094 1.00 95.31 99 GLY A O 1
ATOM 842 N N . GLY A 1 100 ? 1.821 8.924 4.652 1.00 94.50 100 GLY A N 1
ATOM 843 C CA . GLY A 1 100 ? 3.124 9.198 5.254 1.00 94.50 100 GLY A CA 1
ATOM 844 C C . GLY A 1 100 ? 3.241 8.703 6.702 1.00 94.50 100 GLY A C 1
ATOM 845 O O . GLY A 1 100 ? 2.920 7.553 7.012 1.00 94.50 100 GLY A O 1
ATOM 846 N N . VAL A 1 101 ? 3.745 9.563 7.595 1.00 95.50 101 VAL A N 1
ATOM 847 C CA . VAL A 1 101 ? 3.891 9.254 9.027 1.00 95.50 101 VAL A CA 1
ATOM 848 C C . VAL A 1 101 ? 2.571 9.522 9.741 1.00 95.50 101 VAL A C 1
ATOM 850 O O . VAL A 1 101 ? 2.193 10.673 9.948 1.00 95.50 101 VAL A O 1
ATOM 853 N N . MET A 1 102 ? 1.881 8.457 10.142 1.00 96.00 102 MET A N 1
ATOM 854 C CA . MET A 1 102 ? 0.623 8.558 10.880 1.00 96.00 102 MET A CA 1
ATOM 855 C C . MET A 1 102 ? 0.400 7.357 11.799 1.00 96.00 102 MET A C 1
ATOM 857 O O . MET A 1 102 ? 0.938 6.268 11.579 1.00 96.00 102 MET A O 1
ATOM 861 N N . ASP A 1 103 ? -0.413 7.559 12.832 1.00 96.50 103 ASP A N 1
ATOM 862 C CA . ASP A 1 103 ? -0.844 6.484 13.719 1.00 96.50 103 ASP A CA 1
ATOM 863 C C . ASP A 1 103 ? -1.951 5.617 13.090 1.00 96.50 103 ASP A C 1
ATOM 865 O O . ASP A 1 103 ? -2.460 5.871 11.996 1.00 96.50 103 ASP A O 1
ATOM 869 N N . GLU A 1 104 ? -2.299 4.533 13.782 1.00 97.19 104 GLU A N 1
ATOM 870 C CA . GLU A 1 104 ? -3.307 3.582 13.313 1.00 97.19 104 GLU A CA 1
ATOM 871 C C . GLU A 1 104 ? -4.716 4.191 13.223 1.00 97.19 104 GLU A C 1
ATOM 873 O O . GLU A 1 104 ? -5.478 3.839 12.324 1.00 97.19 104 GLU A O 1
ATOM 878 N N . ASP A 1 105 ? -5.076 5.094 14.137 1.00 97.62 105 ASP A N 1
ATOM 879 C CA . ASP A 1 105 ? -6.392 5.741 14.143 1.00 97.62 105 ASP A CA 1
ATOM 880 C C . ASP A 1 105 ? -6.568 6.663 12.937 1.00 97.62 105 ASP A C 1
ATOM 882 O O . ASP A 1 105 ? -7.584 6.611 12.238 1.00 97.62 105 ASP A O 1
ATOM 886 N N . THR A 1 106 ? -5.538 7.451 12.643 1.00 97.81 106 THR A N 1
ATOM 887 C CA . THR A 1 106 ? -5.484 8.339 11.482 1.00 97.81 106 THR A CA 1
ATOM 888 C C . THR A 1 106 ? -5.526 7.541 10.182 1.00 97.81 106 THR A C 1
ATOM 890 O O . THR A 1 106 ? -6.245 7.926 9.255 1.00 97.81 106 THR A O 1
ATOM 893 N N . LEU A 1 107 ? -4.843 6.392 10.121 1.00 97.94 107 LEU A N 1
ATOM 894 C CA . LEU A 1 107 ? -4.933 5.488 8.974 1.00 97.94 107 LEU A CA 1
ATOM 895 C C . LEU A 1 107 ? -6.364 4.963 8.783 1.00 97.94 107 LEU A C 1
ATOM 897 O O . LEU A 1 107 ? -6.893 5.028 7.676 1.00 97.94 107 LEU A O 1
ATOM 901 N N . LEU A 1 108 ? -7.020 4.473 9.837 1.00 98.12 108 LEU A N 1
ATOM 902 C CA . LEU A 1 108 ? -8.393 3.958 9.741 1.00 98.12 108 LEU A CA 1
ATOM 903 C C . LEU A 1 108 ? -9.388 5.039 9.299 1.00 98.12 108 LEU A C 1
ATOM 905 O O . LEU A 1 108 ? -10.283 4.769 8.495 1.00 98.12 108 LEU A O 1
ATOM 909 N N . LEU A 1 109 ? -9.230 6.271 9.789 1.00 97.38 109 LEU A N 1
ATOM 910 C CA . LEU A 1 109 ? -10.020 7.415 9.327 1.00 97.38 109 LEU A CA 1
ATOM 911 C C . LEU A 1 109 ? -9.754 7.739 7.853 1.00 97.38 109 LEU A C 1
ATOM 913 O O . LEU A 1 109 ? -10.709 8.008 7.121 1.00 97.38 109 LEU A O 1
ATOM 917 N N . SER A 1 110 ? -8.492 7.662 7.429 1.00 96.75 110 SER A N 1
ATOM 918 C CA . SER A 1 110 ? -8.067 7.877 6.042 1.00 96.75 110 SER A CA 1
ATOM 919 C C . SER A 1 110 ? -8.622 6.822 5.090 1.00 96.75 110 SER A C 1
ATOM 921 O O . SER A 1 110 ? -9.039 7.166 3.992 1.00 96.75 110 SER A O 1
ATOM 923 N N . ILE A 1 111 ? -8.686 5.551 5.503 1.00 97.50 111 ILE A N 1
ATOM 924 C CA . ILE A 1 111 ? -9.288 4.477 4.695 1.00 97.50 111 ILE A CA 1
ATOM 925 C C . ILE A 1 111 ? -10.784 4.747 4.486 1.00 97.50 111 ILE A C 1
ATOM 927 O O . ILE A 1 111 ? -11.268 4.676 3.359 1.00 97.50 111 ILE A O 1
ATOM 931 N N . LYS A 1 112 ? -11.508 5.104 5.556 1.00 96.75 112 LYS A N 1
ATOM 932 C CA . LYS A 1 112 ? -12.959 5.360 5.502 1.00 96.75 112 LYS A CA 1
ATOM 933 C C . LYS A 1 112 ? -13.326 6.614 4.707 1.00 96.75 112 LYS A C 1
ATOM 935 O O . LYS A 1 112 ? -14.387 6.659 4.098 1.00 96.75 112 LYS A O 1
ATOM 940 N N . ASN A 1 113 ? -12.475 7.638 4.742 1.00 96.06 113 ASN A N 1
ATOM 941 C CA . ASN A 1 113 ? -12.734 8.942 4.127 1.00 96.06 113 ASN A CA 1
ATOM 942 C C . ASN A 1 113 ? -11.630 9.307 3.138 1.00 96.06 113 ASN A C 1
ATOM 944 O O . ASN A 1 113 ? -11.093 10.415 3.177 1.00 96.06 113 ASN A O 1
ATOM 948 N N . ILE A 1 114 ? -11.257 8.352 2.288 1.00 95.81 114 ILE A N 1
ATOM 949 C CA . ILE A 1 114 ? -10.124 8.533 1.391 1.00 95.81 114 ILE A CA 1
ATOM 950 C C . ILE A 1 114 ? -10.380 9.725 0.452 1.00 95.81 114 ILE A C 1
ATOM 952 O O . ILE A 1 114 ? -11.388 9.733 -0.264 1.00 95.81 114 ILE A O 1
ATOM 956 N N . PRO A 1 115 ? -9.497 10.745 0.417 1.00 97.00 115 PRO A N 1
ATOM 957 C CA . PRO A 1 115 ? -9.598 11.841 -0.542 1.00 97.00 115 PRO A CA 1
ATOM 958 C C . PRO A 1 115 ? -9.155 11.328 -1.915 1.00 97.00 115 PRO A C 1
ATOM 960 O O . PRO A 1 115 ? -8.054 11.603 -2.389 1.00 97.00 115 PRO A O 1
ATOM 963 N N . LEU A 1 116 ? -10.008 10.509 -2.534 1.00 97.81 116 LEU A N 1
ATOM 964 C CA . LEU A 1 116 ? -9.639 9.623 -3.636 1.00 97.81 116 LEU A CA 1
ATOM 965 C C . LEU A 1 116 ? -8.975 10.364 -4.801 1.00 97.81 116 LEU A C 1
ATOM 967 O O . LEU A 1 116 ? -8.005 9.868 -5.361 1.00 97.81 116 LEU A O 1
ATOM 971 N N . ALA A 1 117 ? -9.461 11.560 -5.140 1.00 98.19 117 ALA A N 1
ATOM 972 C CA . ALA A 1 117 ? -8.886 12.371 -6.209 1.00 98.19 117 ALA A CA 1
ATOM 973 C C . ALA A 1 117 ? -7.413 12.734 -5.943 1.00 98.19 117 ALA A C 1
ATOM 975 O O . ALA A 1 117 ? -6.581 12.592 -6.839 1.00 98.19 117 ALA A O 1
ATOM 976 N N . ASP A 1 118 ? -7.082 13.137 -4.715 1.00 97.94 118 ASP A N 1
ATOM 977 C CA . ASP A 1 118 ? -5.715 13.498 -4.329 1.00 97.94 118 ASP A CA 1
ATOM 978 C C . ASP A 1 118 ? -4.821 12.258 -4.251 1.00 97.94 118 ASP A C 1
ATOM 980 O O . ASP A 1 118 ? -3.703 12.267 -4.766 1.00 97.94 118 ASP A O 1
ATOM 984 N N . VAL A 1 119 ? -5.332 11.154 -3.694 1.00 98.38 119 VAL A N 1
ATOM 985 C CA . VAL A 1 119 ? -4.581 9.889 -3.608 1.00 98.38 119 VAL A CA 1
ATOM 986 C C . VAL A 1 119 ? -4.250 9.340 -4.995 1.00 98.38 119 VAL A C 1
ATOM 988 O O . VAL A 1 119 ? -3.116 8.930 -5.250 1.00 98.38 119 VAL A O 1
ATOM 991 N N . LEU A 1 120 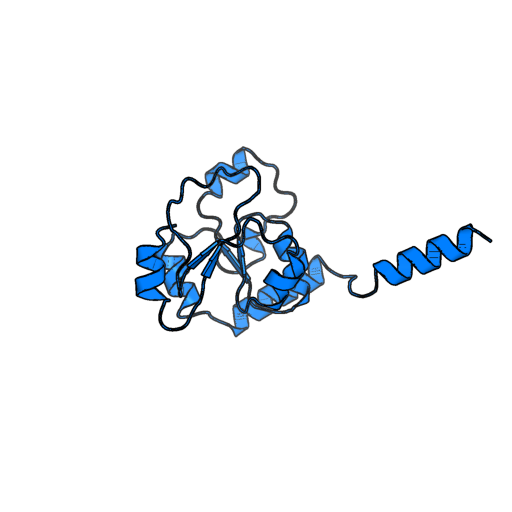? -5.218 9.347 -5.914 1.00 98.56 120 LEU A N 1
ATOM 992 C CA . LEU A 1 120 ? -5.007 8.905 -7.293 1.00 98.56 120 LEU A CA 1
ATOM 993 C C . LEU A 1 120 ? -4.048 9.830 -8.042 1.00 98.56 120 LEU A C 1
ATOM 995 O O . LEU A 1 120 ? -3.207 9.349 -8.802 1.00 98.56 120 LEU A O 1
ATOM 999 N N . LYS A 1 121 ? -4.130 11.144 -7.803 1.00 98.50 121 LYS A N 1
ATOM 1000 C CA . LYS A 1 121 ? -3.179 12.106 -8.361 1.00 98.50 121 LYS A CA 1
ATOM 1001 C C . LYS A 1 121 ? -1.751 11.801 -7.897 1.00 98.50 121 LYS A C 1
ATOM 1003 O O . LYS A 1 121 ? -0.880 11.654 -8.748 1.00 98.50 121 LYS A O 1
ATOM 1008 N N . MET A 1 122 ? -1.526 11.625 -6.594 1.00 98.31 122 MET A N 1
ATOM 1009 C CA . MET A 1 122 ? -0.201 11.285 -6.053 1.00 98.31 122 MET A CA 1
ATOM 1010 C C . MET A 1 122 ? 0.301 9.926 -6.563 1.00 98.31 122 MET A C 1
ATOM 1012 O O . MET A 1 122 ? 1.463 9.791 -6.929 1.00 98.31 122 MET A O 1
ATOM 1016 N N . THR A 1 123 ? -0.583 8.927 -6.658 1.00 98.19 123 THR A N 1
ATOM 1017 C CA . THR A 1 123 ? -0.267 7.607 -7.240 1.00 98.19 123 THR A CA 1
ATOM 1018 C C . THR A 1 123 ? 0.233 7.754 -8.678 1.00 98.19 123 THR A C 1
ATOM 1020 O O . THR A 1 123 ? 1.244 7.157 -9.049 1.00 98.19 123 THR A O 1
ATOM 1023 N N . LYS A 1 124 ? -0.452 8.572 -9.483 1.00 97.94 124 LYS A N 1
ATOM 1024 C CA . LYS A 1 124 ? -0.072 8.839 -10.869 1.00 97.94 124 LYS A CA 1
ATOM 1025 C C . LYS A 1 124 ? 1.254 9.597 -10.963 1.00 97.94 124 LYS A C 1
ATOM 1027 O O . LYS A 1 124 ? 2.111 9.201 -11.741 1.00 97.94 124 LYS A O 1
ATOM 1032 N N . GLU A 1 125 ? 1.448 10.636 -10.152 1.00 97.94 125 GLU A N 1
ATOM 1033 C CA . GLU A 1 125 ? 2.706 11.396 -10.106 1.00 97.94 125 GLU A CA 1
ATOM 1034 C C . GLU A 1 125 ? 3.892 10.495 -9.718 1.00 97.94 125 GLU A C 1
ATOM 1036 O 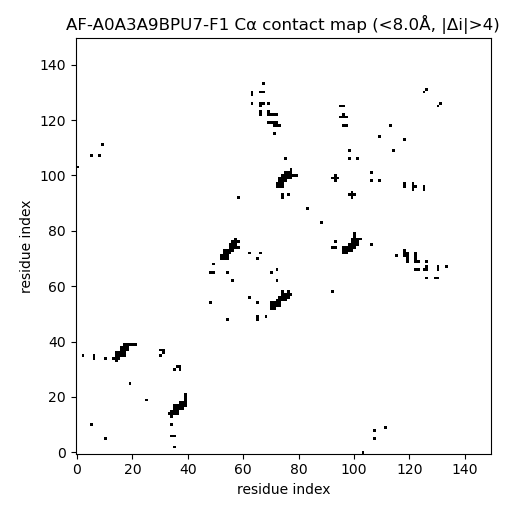O . GLU A 1 125 ? 4.951 10.553 -10.345 1.00 97.94 125 GLU A O 1
ATOM 1041 N N . PHE A 1 126 ? 3.698 9.599 -8.746 1.00 97.69 126 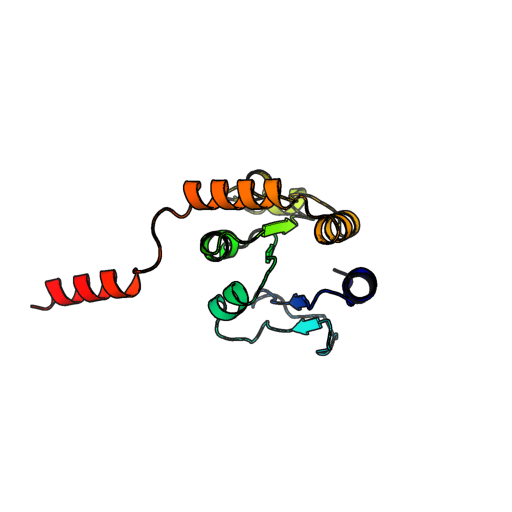PHE A N 1
ATOM 1042 C CA . PHE A 1 126 ? 4.681 8.584 -8.370 1.00 97.69 126 PHE A CA 1
ATOM 1043 C C . PHE A 1 126 ? 4.989 7.627 -9.533 1.00 97.69 126 PHE A C 1
ATOM 1045 O O . PHE A 1 126 ? 6.158 7.391 -9.855 1.00 97.69 126 PHE A O 1
ATOM 1052 N N . GLN A 1 127 ? 3.953 7.101 -10.192 1.00 97.25 127 GLN A N 1
ATOM 1053 C CA . GLN A 1 127 ? 4.094 6.190 -11.330 1.00 97.25 127 GLN A CA 1
ATOM 1054 C C . GLN A 1 127 ? 4.851 6.847 -12.490 1.00 97.25 127 GLN A C 1
ATOM 1056 O O . GLN A 1 127 ? 5.817 6.275 -12.990 1.00 97.25 127 GLN A O 1
ATOM 1061 N N . GLU A 1 128 ? 4.469 8.060 -12.889 1.00 96.56 128 GLU A N 1
ATOM 1062 C CA . GLU A 1 128 ? 5.108 8.800 -13.985 1.00 96.56 128 GLU A CA 1
ATOM 1063 C C . GLU A 1 128 ? 6.576 9.131 -13.682 1.00 96.56 128 GLU A C 1
ATOM 1065 O O . GLU A 1 128 ? 7.417 9.119 -14.584 1.00 96.56 128 GLU A O 1
ATOM 1070 N N . LYS A 1 129 ? 6.900 9.390 -12.411 1.00 96.44 129 LYS A N 1
ATOM 1071 C CA . LYS A 1 129 ? 8.259 9.717 -11.972 1.00 96.44 129 LYS A CA 1
ATOM 1072 C C . LYS A 1 129 ? 9.186 8.504 -11.939 1.00 96.44 129 LYS A C 1
ATOM 1074 O O . LYS A 1 129 ? 10.357 8.633 -12.299 1.00 96.44 129 LYS A O 1
ATOM 1079 N N . TYR A 1 130 ? 8.695 7.347 -11.492 1.00 95.75 130 TYR A N 1
ATOM 1080 C CA . TYR A 1 130 ? 9.552 6.194 -11.189 1.00 95.75 130 TYR A CA 1
ATOM 1081 C C . TYR A 1 130 ? 9.351 4.981 -12.104 1.00 95.75 130 TYR A C 1
ATOM 1083 O O . TYR A 1 130 ? 10.271 4.174 -12.242 1.00 95.75 130 TYR A O 1
ATOM 1091 N N . VAL A 1 131 ? 8.191 4.840 -12.747 1.00 95.56 131 VAL A N 1
ATOM 1092 C CA . VAL A 1 131 ? 7.809 3.653 -13.529 1.00 95.56 131 VAL A CA 1
ATOM 1093 C C . VAL A 1 131 ? 7.412 4.064 -14.947 1.00 95.56 131 VAL A C 1
ATOM 1095 O O . VAL A 1 131 ? 6.242 4.115 -15.328 1.00 95.56 131 VAL A O 1
ATOM 1098 N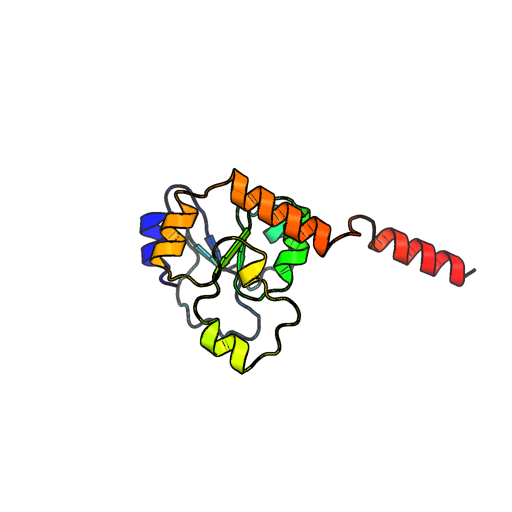 N . THR A 1 132 ? 8.431 4.351 -15.758 1.00 90.88 132 THR A N 1
ATOM 1099 C CA . THR A 1 13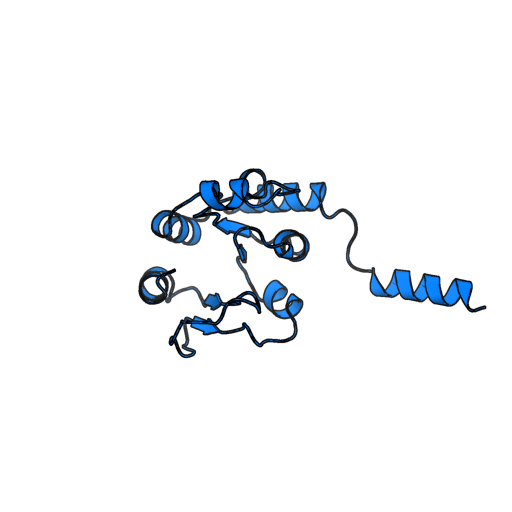2 ? 8.276 4.859 -17.133 1.00 90.88 132 THR A CA 1
ATOM 1100 C C . THR A 1 132 ? 8.198 3.765 -18.201 1.00 90.88 132 THR A C 1
ATOM 1102 O O . THR A 1 132 ? 7.843 4.043 -19.346 1.00 90.88 132 THR A O 1
ATOM 1105 N N . VAL A 1 133 ? 8.517 2.510 -17.859 1.00 89.94 133 VAL A N 1
ATOM 1106 C CA . VAL A 1 133 ? 8.498 1.367 -18.786 1.00 89.94 133 VAL A CA 1
ATOM 1107 C C . VAL A 1 133 ? 7.899 0.142 -18.096 1.00 89.94 133 VAL A C 1
ATOM 1109 O O . VAL A 1 133 ? 8.422 -0.306 -17.082 1.00 89.94 133 VAL A O 1
ATOM 1112 N N . TYR A 1 134 ? 6.830 -0.425 -18.660 1.00 90.94 134 TYR A N 1
ATOM 1113 C CA . TYR A 1 134 ? 6.139 -1.607 -18.121 1.00 90.94 134 TYR A CA 1
ATOM 1114 C C . TYR A 1 134 ? 5.337 -2.360 -19.210 1.00 90.94 134 TYR A C 1
ATOM 1116 O O . TYR A 1 134 ? 5.258 -1.923 -20.362 1.00 90.94 134 TYR A O 1
ATOM 1124 N N . GLY A 1 135 ? 4.785 -3.534 -18.870 1.00 90.12 135 GLY A N 1
ATOM 1125 C CA . GLY A 1 135 ? 3.874 -4.331 -19.712 1.00 90.12 135 GLY A CA 1
ATOM 1126 C C . GLY A 1 135 ? 4.541 -5.435 -20.542 1.00 90.12 135 GLY A C 1
ATOM 1127 O O . GLY A 1 135 ? 4.297 -6.614 -20.320 1.00 90.12 135 GLY A O 1
ATOM 1128 N N . ASN A 1 136 ? 5.410 -5.079 -21.492 1.00 93.00 136 ASN A N 1
ATOM 1129 C CA . ASN A 1 136 ? 5.946 -6.031 -22.486 1.00 93.00 136 ASN A CA 1
ATOM 1130 C C . ASN A 1 136 ? 7.365 -6.546 -22.181 1.00 93.00 136 ASN A C 1
ATOM 1132 O O . ASN A 1 136 ? 8.084 -6.949 -23.096 1.00 93.00 136 ASN A O 1
ATOM 1136 N N . SER A 1 137 ? 7.797 -6.510 -20.919 1.00 92.50 137 SER A N 1
ATOM 1137 C CA . SER A 1 137 ? 9.181 -6.824 -20.535 1.00 92.50 137 SER A CA 1
ATOM 1138 C C . SER A 1 137 ? 9.600 -8.239 -20.941 1.00 92.50 137 SER A C 1
ATOM 1140 O O . SER A 1 137 ? 10.620 -8.392 -21.609 1.00 92.50 137 SER A O 1
ATOM 1142 N N . SER A 1 138 ? 8.784 -9.259 -20.644 1.00 94.38 138 SER A N 1
ATOM 1143 C CA . SER A 1 138 ? 9.098 -10.656 -20.989 1.00 94.38 138 SER A CA 1
ATOM 1144 C C . SER A 1 138 ? 9.274 -10.851 -22.493 1.00 94.38 138 SER A C 1
ATOM 1146 O O . SER A 1 138 ? 10.239 -11.473 -22.928 1.00 94.38 138 SER A O 1
ATOM 1148 N N . LYS A 1 139 ? 8.391 -10.252 -23.301 1.00 96.44 139 LYS A N 1
ATOM 1149 C CA . LYS A 1 139 ? 8.501 -10.293 -24.762 1.00 96.44 139 LYS A CA 1
ATOM 1150 C C . LYS A 1 139 ? 9.786 -9.621 -25.250 1.00 96.44 139 LYS A C 1
ATOM 1152 O O . LYS A 1 139 ? 10.520 -10.232 -26.011 1.00 96.44 139 LYS A O 1
ATOM 1157 N N . LYS A 1 140 ? 10.088 -8.405 -24.779 1.00 94.88 140 LYS A N 1
ATOM 1158 C CA . LYS A 1 140 ? 11.300 -7.667 -25.182 1.00 94.88 140 LYS A CA 1
ATOM 1159 C C . LYS A 1 140 ? 12.582 -8.446 -24.880 1.00 94.88 140 LYS A C 1
ATOM 1161 O O . LYS A 1 140 ? 13.501 -8.438 -25.690 1.00 94.88 140 LYS A O 1
ATOM 1166 N N . VAL A 1 141 ? 12.638 -9.115 -23.728 1.00 95.44 141 VAL A N 1
ATOM 1167 C CA . VAL A 1 141 ? 13.789 -9.945 -23.348 1.00 95.44 141 VAL A CA 1
ATOM 1168 C C . VAL A 1 141 ? 13.899 -11.175 -24.250 1.00 95.44 141 VAL A C 1
ATOM 1170 O O . VAL A 1 141 ? 14.991 -11.478 -24.719 1.00 95.44 141 VAL A O 1
ATOM 1173 N N . LEU A 1 142 ? 12.788 -11.860 -24.535 1.00 96.00 142 LEU A N 1
ATOM 1174 C CA . LEU A 1 142 ? 12.788 -13.009 -25.447 1.00 96.00 142 LEU A CA 1
ATOM 1175 C C . LEU A 1 142 ? 13.190 -12.616 -26.872 1.00 96.00 142 LEU A C 1
ATOM 1177 O O . LEU A 1 142 ? 14.002 -13.310 -27.480 1.00 96.00 142 LEU A O 1
ATOM 1181 N N . ASP A 1 143 ? 12.669 -11.496 -27.374 1.00 96.12 143 ASP A N 1
ATOM 1182 C CA . ASP A 1 143 ? 13.011 -10.963 -28.694 1.00 96.12 143 ASP A CA 1
ATOM 1183 C C . ASP A 1 143 ? 14.522 -10.657 -28.787 1.00 96.12 143 ASP A C 1
ATOM 1185 O O . ASP A 1 143 ? 15.148 -10.986 -29.794 1.00 96.12 143 ASP A O 1
ATOM 1189 N N . LEU A 1 144 ? 15.122 -10.107 -27.719 1.00 96.06 144 LEU A N 1
ATOM 1190 C CA . LEU A 1 144 ? 16.566 -9.849 -27.627 1.00 96.06 144 LEU A CA 1
ATOM 1191 C C . LEU A 1 144 ? 17.394 -11.141 -27.584 1.00 96.06 144 LEU A C 1
ATOM 1193 O O . LEU A 1 144 ? 18.381 -11.267 -28.299 1.00 96.06 144 LEU A O 1
ATOM 1197 N N . ILE A 1 145 ? 17.008 -12.124 -26.768 1.00 96.69 145 ILE A N 1
ATOM 1198 C CA . ILE A 1 145 ? 17.722 -13.412 -26.721 1.00 96.69 145 ILE A CA 1
ATOM 1199 C C . ILE A 1 145 ? 17.683 -14.076 -28.102 1.00 96.69 145 ILE A C 1
ATOM 1201 O O . ILE A 1 145 ? 18.690 -14.596 -28.577 1.00 96.69 145 ILE A O 1
ATOM 1205 N N . TYR A 1 146 ? 16.533 -14.031 -28.774 1.00 95.94 146 TYR A N 1
ATOM 1206 C CA . TYR A 1 146 ? 16.372 -14.639 -30.089 1.00 95.94 146 TYR A CA 1
ATOM 1207 C C . TYR A 1 146 ? 17.197 -13.946 -31.186 1.00 95.94 146 TYR A C 1
ATOM 1209 O O . TYR A 1 146 ? 17.586 -14.611 -32.148 1.00 95.94 146 TYR A O 1
ATOM 1217 N N . SER A 1 147 ? 17.486 -12.643 -31.067 1.00 95.62 147 SER A N 1
ATOM 1218 C CA . SER A 1 147 ? 18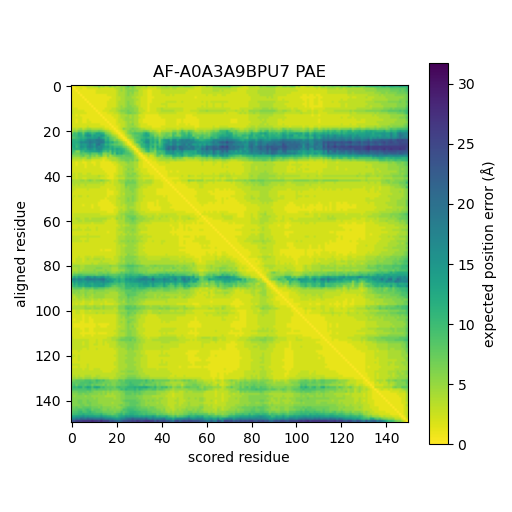.345 -11.941 -32.032 1.00 95.62 147 SER A CA 1
ATOM 1219 C C . SER A 1 147 ? 19.827 -12.300 -31.907 1.00 95.62 147 SER A C 1
ATOM 1221 O O . SER A 1 147 ? 20.525 -12.236 -32.911 1.00 95.62 147 SER A O 1
ATOM 1223 N N . GLU A 1 148 ? 20.288 -12.699 -30.718 1.00 93.62 148 GLU A N 1
ATOM 1224 C CA . GLU A 1 148 ? 21.703 -13.003 -30.430 1.00 93.62 148 GLU A CA 1
ATOM 1225 C C . GLU A 1 148 ? 22.071 -14.491 -30.592 1.00 93.62 148 GLU A C 1
ATOM 1227 O O . GLU A 1 148 ? 23.246 -14.840 -30.640 1.00 93.62 148 GLU A O 1
ATOM 1232 N N . VAL A 1 149 ? 21.079 -15.388 -30.637 1.00 90.81 149 VAL A N 1
ATOM 1233 C CA . VAL A 1 149 ? 21.291 -16.851 -30.739 1.00 90.81 149 VAL A CA 1
ATOM 1234 C C . VAL A 1 149 ? 21.232 -17.354 -32.197 1.00 90.81 149 VAL A C 1
ATOM 1236 O O . VAL A 1 149 ? 21.395 -18.547 -32.452 1.00 90.81 149 VAL A O 1
ATOM 1239 N N . LYS A 1 150 ? 21.024 -16.459 -33.170 1.00 55.81 150 LYS A N 1
ATOM 1240 C CA . LYS A 1 150 ? 21.156 -16.753 -34.607 1.00 55.81 150 LYS A CA 1
ATOM 1241 C C . LYS A 1 150 ? 22.580 -16.544 -35.100 1.00 55.81 150 LYS A C 1
ATOM 1243 O O . LYS A 1 150 ? 22.995 -17.352 -35.960 1.00 55.81 150 LYS A O 1
#

Solvent-accessible surface area (backbone atoms only — not comparable to full-atom values): 9147 Å² total; per-residue (Å²): 138,60,68,68,60,50,44,73,78,40,44,91,85,48,67,47,78,43,66,62,58,91,86,56,77,78,82,70,84,76,66,73,51,92,38,40,38,78,47,52,84,55,85,61,62,66,61,54,53,70,71,47,77,65,47,76,47,53,88,60,71,61,58,62,65,46,24,76,72,62,44,39,45,35,22,54,29,68,54,45,86,60,51,59,75,81,39,87,70,89,67,66,52,56,82,51,36,40,72,11,73,43,56,71,68,58,47,54,51,41,68,78,61,53,61,56,71,62,27,34,49,33,28,45,56,46,23,67,74,74,55,83,77,79,92,57,60,70,57,56,53,51,56,53,54,58,67,73,75,112

Nearest PDB structures (foldseek):
  3l7m-assembly2_A  TM=8.672E-01  e=2.118E-06  Staphylococcus epidermidis RP62A
  3l7j-assembly1_B  TM=7.892E-01  e=3.128E-06  Staphylococcus epidermidis RP62A
  3l7l-assembly3_D  TM=7.923E-01  e=5.614E-06  Staphylococcus epidermidis RP62A
  3l7m-assembly1_D  TM=8.029E-01  e=6.393E-06  Staphylococcus epidermidis RP62A
  8va1-assembly1_D  TM=7.482E-01  e=3.944E-05  Staphylococcus aureus

Secondary structure (DSSP, 8-state):
--HHHHHHHHTTT--EEE---TTS---------SSEEE-TT-S-HHHHHHH-SSEEESS-THHHHHHTTT--EEE--TTHHHHHHHS--SS-HHHHSSS-S--HHHHHHHHHT--HHHHHHHHHHHHHHH----S-HHHHHHHHHHHH--

Foldseek 3Di:
DDVVVLCVLCVVPAADEDADDPPDPPPDPDDDDSRYDDCNVPDDPLVVLVPDQEAEEAQDPCLQVSLVVLHFYAHANQPCVPDVVVDVRPDQVLVQAHHRHDDPVVVSVCVVVPPRVVRSVSSNVVNVVPPVDDDCVVVVVVVVVVVVVD